Protein AF-A0A933X018-F1 (afdb_monomer_lite)

Foldseek 3Di:
DPPPPPDPWDFDADPVRHGDGTDDDPVVVVVVVVVVVVVVVVVVCVVCVVVVVVCVVVVVDDDPVRVVVVVVVVVD

Sequence (76 aa):
MKTLTREPQQYVVDAHGKRVAVMLDIASCEQLLEAADEAGCVRAYDAAKPVVEAELKTGEFTTLQEYKTARARARR

Radius of gyration: 24.15 Å; chains: 1; bounding box: 42×39×67 Å

Secondary structure (DSSP, 8-state):
------PPPEEEE-TTS-EEEEE--HHHHHHHHHHHHHHHHHHHHHHHHHHHHHHHHHT----HHHHHHHHHHTT-

pLDDT: mean 89.6, std 15.6, range [34.0, 98.31]

Structure (mmCIF, N/CA/C/O backbone):
data_AF-A0A933X018-F1
#
_entry.id   AF-A0A933X018-F1
#
loop_
_atom_site.group_PDB
_atom_site.id
_atom_site.type_symbol
_atom_site.label_atom_id
_atom_site.label_alt_id
_atom_site.label_comp_id
_atom_site.label_asym_id
_atom_site.label_entity_id
_atom_site.label_seq_id
_atom_site.pdbx_PDB_ins_code
_atom_site.Cartn_x
_atom_site.Cartn_y
_atom_site.Cartn_z
_atom_site.occupancy
_atom_site.B_iso_or_equiv
_atom_site.auth_seq_id
_atom_site.auth_comp_id
_atom_site.auth_asym_id
_atom_site.auth_atom_id
_atom_site.pdbx_PDB_model_num
ATOM 1 N N . MET A 1 1 ? 14.683 26.727 -12.337 1.00 34.00 1 MET A N 1
ATOM 2 C CA . MET A 1 1 ? 13.885 25.579 -12.816 1.00 34.00 1 MET A CA 1
ATOM 3 C C . MET A 1 1 ? 14.850 24.516 -13.315 1.00 34.00 1 MET A C 1
ATOM 5 O O . MET A 1 1 ? 15.548 24.782 -14.282 1.00 34.00 1 MET A O 1
ATOM 9 N N . LYS A 1 2 ? 14.983 23.374 -12.624 1.00 37.56 2 LYS A N 1
ATOM 10 C CA . LYS A 1 2 ? 15.774 22.246 -13.140 1.00 37.56 2 LYS A CA 1
ATOM 11 C C . LYS A 1 2 ? 14.929 21.554 -14.205 1.00 37.56 2 LYS A C 1
ATOM 13 O O . LYS A 1 2 ? 13.931 20.918 -13.886 1.00 37.56 2 LYS A O 1
ATOM 18 N N . THR A 1 3 ? 15.290 21.744 -15.464 1.00 37.72 3 THR A N 1
ATOM 19 C CA . THR A 1 3 ? 14.767 20.962 -16.581 1.00 37.72 3 THR A CA 1
ATOM 20 C C . THR A 1 3 ? 15.240 19.526 -16.404 1.00 37.72 3 THR A C 1
ATOM 22 O O . THR A 1 3 ? 16.418 19.239 -16.598 1.00 37.72 3 THR A O 1
ATOM 25 N N . LEU A 1 4 ? 14.336 18.638 -15.992 1.00 45.44 4 LEU A N 1
ATOM 26 C CA . LEU A 1 4 ? 14.542 17.195 -16.052 1.00 45.44 4 LEU A CA 1
ATOM 27 C C . LEU A 1 4 ? 14.543 16.806 -17.535 1.00 45.44 4 LEU A C 1
ATOM 29 O O . LEU A 1 4 ? 13.499 16.523 -18.120 1.00 45.44 4 LEU A O 1
ATOM 33 N N . THR A 1 5 ? 15.704 16.872 -18.183 1.00 47.78 5 THR A N 1
ATOM 34 C CA . THR A 1 5 ? 15.921 16.198 -19.463 1.00 47.78 5 THR A CA 1
ATOM 35 C C . THR A 1 5 ? 15.714 14.713 -19.213 1.00 47.78 5 THR A C 1
ATOM 37 O O . THR A 1 5 ? 16.534 14.072 -18.563 1.00 47.78 5 THR A O 1
ATOM 40 N N . ARG A 1 6 ? 14.566 14.190 -19.651 1.00 52.03 6 ARG A N 1
ATOM 41 C CA . ARG A 1 6 ? 14.213 12.778 -19.525 1.00 52.03 6 ARG A CA 1
ATOM 42 C C . ARG A 1 6 ? 15.208 11.976 -20.354 1.00 52.03 6 ARG A C 1
ATOM 44 O O . ARG A 1 6 ? 15.113 11.971 -21.581 1.00 52.03 6 ARG A O 1
ATOM 51 N N . GLU A 1 7 ? 16.169 11.344 -19.689 1.00 61.94 7 GLU A N 1
ATOM 52 C CA . GLU A 1 7 ? 17.044 10.376 -20.339 1.00 61.94 7 GLU A CA 1
ATOM 53 C C . GLU A 1 7 ? 16.181 9.302 -21.030 1.00 61.94 7 GLU A C 1
ATOM 55 O O . GLU A 1 7 ? 15.097 8.958 -20.533 1.00 61.94 7 GLU A O 1
ATOM 60 N N . PRO A 1 8 ? 16.586 8.806 -22.211 1.00 67.00 8 PRO A N 1
ATOM 61 C CA . PRO A 1 8 ? 15.838 7.762 -22.899 1.00 67.00 8 PRO A CA 1
ATOM 62 C C . PRO A 1 8 ? 15.696 6.539 -21.982 1.00 67.00 8 PRO A C 1
ATOM 64 O O . PRO A 1 8 ? 16.675 6.087 -21.397 1.00 67.00 8 PRO A O 1
ATOM 67 N N . GLN A 1 9 ? 14.474 6.002 -21.852 1.00 81.44 9 GLN A N 1
ATOM 68 C CA . GLN A 1 9 ? 14.215 4.815 -21.027 1.00 81.44 9 GLN A CA 1
ATOM 69 C C . GLN A 1 9 ? 15.125 3.662 -21.455 1.00 81.4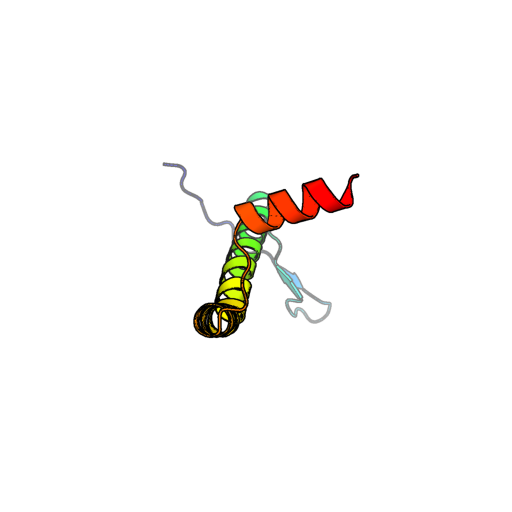4 9 GLN A C 1
ATOM 71 O O . GLN A 1 9 ? 15.126 3.266 -22.624 1.00 81.44 9 GLN A O 1
ATOM 76 N N . GLN A 1 10 ? 15.865 3.112 -20.497 1.00 89.75 10 GLN A N 1
ATOM 77 C CA . GLN A 1 10 ? 16.759 1.985 -20.716 1.00 89.75 10 GLN A CA 1
ATOM 78 C C . GLN A 1 10 ? 16.066 0.686 -20.311 1.00 89.75 10 GLN A C 1
ATOM 80 O O . GLN A 1 10 ? 15.392 0.613 -19.283 1.00 89.75 10 GLN A O 1
ATOM 85 N N . TYR A 1 11 ? 16.232 -0.349 -21.130 1.00 93.19 11 TYR A N 1
ATOM 86 C CA . TYR A 1 11 ? 15.616 -1.653 -20.912 1.00 93.19 11 TYR A CA 1
ATOM 87 C C . TYR A 1 11 ? 16.682 -2.738 -20.840 1.00 93.19 11 TYR A C 1
ATOM 89 O O . TYR A 1 11 ? 17.630 -2.734 -21.623 1.00 93.19 11 TYR A O 1
ATOM 97 N N . VAL A 1 12 ? 16.470 -3.707 -19.954 1.00 93.81 12 VAL A N 1
ATOM 98 C CA . VAL A 1 12 ? 17.161 -4.996 -20.010 1.00 93.81 12 VAL A CA 1
ATOM 99 C C . VAL A 1 12 ? 16.371 -5.890 -20.958 1.00 93.81 12 VAL A C 1
ATOM 101 O O . VAL A 1 12 ? 15.148 -6.006 -20.821 1.00 93.81 12 VAL A O 1
ATOM 104 N N . VAL A 1 13 ? 17.052 -6.500 -21.925 1.00 96.62 13 VAL A N 1
ATOM 105 C CA . VAL A 1 13 ? 16.457 -7.429 -22.894 1.00 96.62 13 VAL A CA 1
ATOM 106 C C . VAL A 1 13 ? 17.009 -8.838 -22.702 1.00 96.62 13 VAL A C 1
ATOM 108 O O . VA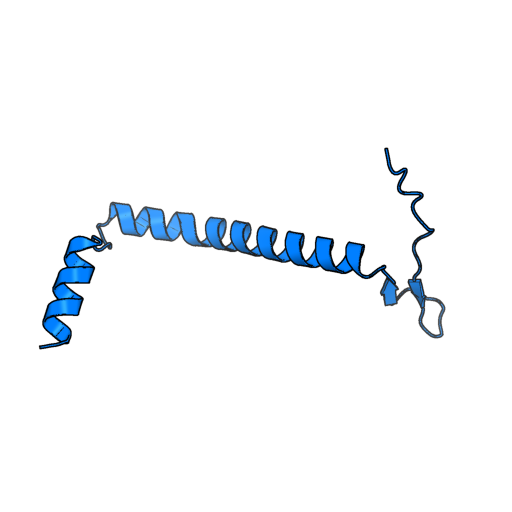L A 1 13 ? 18.149 -9.005 -22.274 1.00 96.62 13 VAL A O 1
ATOM 111 N N . ASP A 1 14 ? 16.196 -9.847 -22.999 1.00 95.94 14 ASP A N 1
ATOM 112 C CA . ASP A 1 14 ? 16.635 -11.239 -23.042 1.00 95.94 14 ASP A CA 1
ATOM 113 C C . ASP A 1 14 ? 17.410 -11.563 -24.335 1.00 95.94 14 ASP A C 1
ATOM 115 O O . ASP A 1 14 ? 17.608 -10.714 -25.208 1.00 95.94 14 ASP A O 1
ATOM 119 N N . ALA A 1 15 ? 17.832 -12.823 -24.477 1.00 95.94 15 ALA A N 1
ATOM 120 C CA . ALA A 1 15 ? 18.575 -13.306 -25.642 1.00 95.94 15 ALA A CA 1
ATOM 121 C C . ALA A 1 15 ? 17.799 -13.213 -26.973 1.00 95.94 15 ALA A C 1
ATOM 123 O O . ALA A 1 15 ? 18.403 -13.286 -28.041 1.00 95.94 15 ALA A O 1
ATOM 124 N N . HIS A 1 16 ? 16.475 -13.042 -26.924 1.00 95.81 16 HIS A N 1
ATOM 125 C CA . HIS A 1 16 ? 15.609 -12.875 -28.091 1.00 95.81 16 HIS A CA 1
ATOM 126 C C . HIS A 1 16 ? 15.263 -11.399 -28.353 1.00 95.81 16 HIS A C 1
ATOM 128 O O . HIS A 1 16 ? 14.469 -11.102 -29.246 1.00 95.81 16 HIS A O 1
ATOM 134 N N . GLY A 1 17 ? 15.841 -10.466 -27.587 1.00 92.88 17 GLY A N 1
ATOM 135 C CA . GLY A 1 17 ? 15.582 -9.032 -27.703 1.00 92.88 17 GLY A CA 1
ATOM 136 C C . GLY A 1 17 ? 14.272 -8.581 -27.050 1.00 92.88 17 GLY A C 1
ATOM 137 O O . GLY A 1 17 ? 13.858 -7.432 -27.232 1.00 92.88 17 GLY A O 1
ATOM 138 N N . LYS A 1 18 ? 13.601 -9.443 -26.276 1.00 95.81 18 LYS A N 1
ATOM 139 C CA . LYS A 1 18 ? 12.385 -9.076 -25.545 1.00 95.81 18 LYS A CA 1
ATOM 140 C C . LYS A 1 18 ? 12.763 -8.328 -24.270 1.00 95.81 18 LYS A C 1
ATOM 142 O O . LYS A 1 18 ? 13.610 -8.770 -23.504 1.00 95.81 18 LYS A O 1
ATOM 147 N N . ARG A 1 19 ? 12.103 -7.196 -24.013 1.00 96.00 19 ARG A N 1
ATOM 148 C CA . ARG A 1 19 ? 12.299 -6.395 -22.792 1.00 96.00 19 ARG A CA 1
ATOM 149 C C . ARG A 1 19 ? 11.794 -7.165 -21.573 1.00 96.00 19 ARG A C 1
ATOM 151 O O . ARG A 1 19 ? 10.638 -7.584 -21.555 1.00 96.00 19 ARG A O 1
ATOM 158 N N . VAL A 1 20 ? 12.648 -7.312 -20.566 1.00 97.00 20 VAL A N 1
ATOM 159 C CA . VAL A 1 20 ? 12.351 -8.032 -19.316 1.00 97.00 20 VAL A CA 1
ATOM 160 C C . VAL A 1 20 ? 12.434 -7.145 -18.076 1.00 97.00 20 VAL A C 1
ATOM 162 O O . VAL A 1 20 ? 11.810 -7.465 -17.071 1.00 97.00 20 VAL A O 1
ATOM 165 N N . ALA A 1 21 ? 13.142 -6.014 -18.143 1.00 93.56 21 ALA A N 1
ATOM 166 C CA . ALA A 1 21 ? 13.170 -5.025 -17.068 1.00 93.56 21 ALA A CA 1
ATOM 167 C C . ALA A 1 21 ? 13.408 -3.606 -17.605 1.00 93.56 21 ALA A C 1
ATOM 169 O O . ALA A 1 21 ? 13.830 -3.422 -18.750 1.00 93.56 21 ALA A O 1
ATOM 170 N N . VAL A 1 22 ? 13.145 -2.611 -16.759 1.00 93.44 22 VAL A N 1
ATOM 171 C CA . VAL A 1 22 ? 13.442 -1.192 -16.996 1.00 93.44 22 VAL A CA 1
ATOM 172 C C . VAL A 1 22 ? 14.528 -0.775 -16.016 1.00 93.44 22 VAL A C 1
ATOM 174 O O . VAL A 1 22 ? 14.432 -1.086 -14.831 1.00 93.44 22 VAL A O 1
ATOM 177 N N . MET A 1 23 ? 15.550 -0.084 -16.507 1.00 93.12 23 MET A N 1
ATOM 178 C CA . MET A 1 23 ? 16.593 0.485 -15.665 1.00 93.12 23 MET A CA 1
ATOM 179 C C . MET A 1 23 ? 16.216 1.920 -15.305 1.00 93.12 23 MET A C 1
ATOM 181 O O . MET A 1 23 ? 15.838 2.708 -16.173 1.00 93.12 23 MET A O 1
ATOM 185 N N . LEU A 1 24 ? 16.281 2.226 -14.014 1.00 91.44 24 LEU A N 1
ATOM 186 C CA . LEU A 1 24 ? 15.919 3.515 -13.437 1.00 91.44 24 LEU A CA 1
ATOM 187 C C . LEU A 1 24 ? 17.112 4.058 -12.656 1.00 91.44 24 LEU A C 1
ATOM 189 O O . LEU A 1 24 ? 17.891 3.284 -12.094 1.00 91.44 24 LEU A O 1
ATOM 193 N N . ASP A 1 25 ? 17.237 5.379 -12.591 1.00 91.81 25 ASP A N 1
ATOM 194 C CA . ASP A 1 25 ? 18.085 5.994 -11.580 1.00 91.81 25 ASP A CA 1
ATOM 195 C C . ASP A 1 25 ? 17.483 5.786 -10.180 1.00 91.81 25 ASP A C 1
ATOM 197 O O . ASP A 1 25 ? 16.290 5.504 -10.019 1.00 91.81 25 ASP A O 1
ATOM 201 N N . ILE A 1 26 ? 18.332 5.918 -9.161 1.00 93.38 26 ILE A N 1
ATOM 202 C CA . ILE A 1 26 ? 17.956 5.636 -7.772 1.00 93.38 26 ILE A CA 1
ATOM 203 C C . ILE A 1 26 ? 16.810 6.545 -7.316 1.00 93.38 26 ILE A C 1
ATOM 205 O O . ILE A 1 26 ? 15.852 6.046 -6.734 1.00 93.38 26 ILE A O 1
ATOM 209 N N . ALA A 1 27 ? 16.854 7.841 -7.641 1.00 93.12 27 ALA A N 1
ATOM 210 C CA . ALA A 1 27 ? 15.831 8.786 -7.200 1.00 93.12 27 ALA A CA 1
ATOM 211 C C . ALA A 1 27 ? 14.458 8.459 -7.807 1.00 93.12 27 ALA A C 1
ATOM 213 O O . ALA A 1 27 ? 13.451 8.480 -7.102 1.00 93.12 27 ALA A O 1
ATOM 214 N N . SER A 1 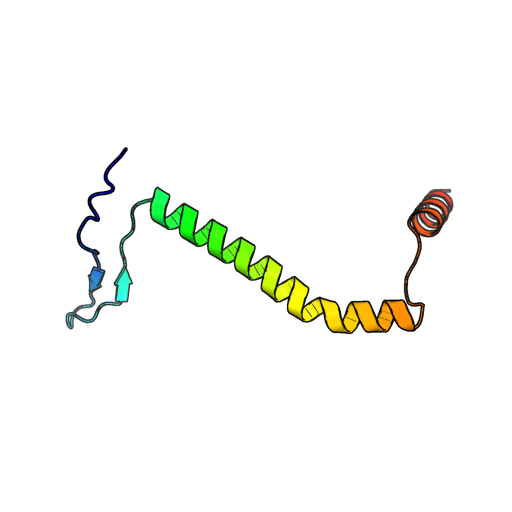28 ? 14.412 8.093 -9.090 1.00 92.06 28 SER A N 1
ATOM 215 C CA . SER A 1 28 ? 13.177 7.626 -9.731 1.00 92.06 28 SER A CA 1
ATOM 216 C C . SER A 1 28 ? 12.645 6.336 -9.096 1.00 92.06 28 SER A C 1
ATOM 218 O O . SER A 1 28 ? 11.436 6.185 -8.930 1.00 92.06 28 SER A O 1
ATOM 220 N N . CYS A 1 29 ? 13.527 5.397 -8.736 1.00 93.56 29 CYS A N 1
ATOM 221 C CA . CYS A 1 29 ? 13.134 4.161 -8.057 1.00 93.56 29 CYS A CA 1
ATOM 222 C C . CYS A 1 29 ? 12.519 4.447 -6.677 1.00 93.56 29 CYS A C 1
ATOM 224 O O . CYS A 1 29 ? 11.426 3.967 -6.383 1.00 93.56 29 CYS A O 1
ATOM 226 N N . GLU A 1 30 ? 13.179 5.273 -5.864 1.00 96.19 30 GLU A N 1
ATOM 227 C CA . GLU A 1 30 ? 12.714 5.654 -4.525 1.00 96.19 30 GLU A CA 1
ATOM 228 C C . GLU A 1 30 ? 11.351 6.356 -4.571 1.00 96.19 30 GLU A C 1
ATOM 230 O O . GLU A 1 30 ? 10.446 5.971 -3.834 1.00 96.19 30 GLU A O 1
ATOM 235 N N . GLN A 1 31 ? 11.157 7.298 -5.499 1.00 95.81 31 GLN A N 1
ATOM 236 C CA . GLN A 1 31 ? 9.870 7.984 -5.683 1.00 95.81 31 GLN A CA 1
ATOM 237 C C . GLN A 1 31 ? 8.733 7.026 -6.051 1.00 95.81 31 GLN A C 1
ATOM 239 O O . GLN A 1 31 ? 7.606 7.179 -5.582 1.00 95.81 31 GLN A O 1
ATOM 244 N N . LEU A 1 32 ? 9.006 6.033 -6.903 1.00 96.19 32 LEU A N 1
ATOM 245 C CA . LEU A 1 32 ? 8.003 5.035 -7.274 1.00 96.19 32 LEU A CA 1
ATOM 246 C C . LEU A 1 32 ? 7.670 4.099 -6.112 1.00 96.19 32 LEU A C 1
ATOM 248 O O . LEU A 1 32 ? 6.513 3.706 -5.977 1.00 96.19 32 LEU A O 1
ATOM 252 N N . LEU A 1 33 ? 8.659 3.742 -5.289 1.00 96.94 33 LEU A N 1
ATOM 253 C CA . LEU A 1 33 ? 8.440 2.923 -4.097 1.00 96.94 33 LEU A CA 1
ATOM 254 C C . LEU A 1 33 ? 7.600 3.666 -3.055 1.00 96.94 33 LEU A C 1
ATOM 256 O O . LEU A 1 33 ? 6.646 3.088 -2.542 1.00 96.94 33 LEU A O 1
ATOM 260 N N . GLU A 1 34 ? 7.898 4.939 -2.797 1.00 97.62 34 GLU A N 1
ATOM 261 C CA . GLU A 1 34 ? 7.111 5.790 -1.896 1.00 97.62 34 GLU A CA 1
ATOM 262 C C . GLU A 1 34 ? 5.663 5.924 -2.387 1.00 97.62 34 GLU A C 1
ATOM 264 O O . GLU A 1 34 ? 4.722 5.621 -1.656 1.00 97.62 34 GLU A O 1
ATOM 269 N N . ALA A 1 35 ? 5.470 6.248 -3.670 1.00 97.25 35 ALA A N 1
ATOM 270 C CA . ALA A 1 35 ? 4.135 6.336 -4.259 1.00 97.25 35 ALA A CA 1
ATOM 271 C C . ALA A 1 35 ? 3.374 4.996 -4.218 1.00 97.25 35 ALA A C 1
ATOM 273 O O . ALA A 1 35 ? 2.149 4.973 -4.072 1.00 97.25 35 ALA A O 1
ATOM 274 N N . ALA A 1 36 ? 4.075 3.866 -4.361 1.00 97.62 36 ALA A N 1
ATOM 275 C CA . ALA A 1 36 ? 3.471 2.542 -4.253 1.00 97.62 36 ALA A CA 1
ATOM 276 C C . ALA A 1 36 ? 3.023 2.226 -2.816 1.00 97.62 36 ALA A C 1
ATOM 278 O O . ALA A 1 36 ? 1.948 1.646 -2.641 1.00 97.62 36 ALA A O 1
ATOM 279 N N . ASP A 1 37 ? 3.802 2.624 -1.808 1.00 97.75 37 ASP A N 1
ATOM 280 C CA . ASP A 1 37 ? 3.456 2.458 -0.393 1.00 97.75 37 ASP A CA 1
ATOM 281 C C . ASP A 1 37 ? 2.238 3.311 -0.004 1.00 97.75 37 ASP A C 1
ATOM 283 O O . ASP A 1 37 ? 1.260 2.805 0.557 1.00 97.75 37 ASP A O 1
ATOM 287 N N . GLU A 1 38 ? 2.218 4.580 -0.421 1.00 97.69 38 GLU A N 1
ATOM 288 C CA . GLU A 1 38 ? 1.065 5.468 -0.234 1.00 97.69 38 GLU A CA 1
ATOM 289 C C . GLU A 1 38 ? -0.201 4.907 -0.899 1.00 97.69 38 GLU A C 1
ATOM 291 O O . GLU A 1 38 ? -1.273 4.849 -0.287 1.00 97.69 38 GLU A O 1
ATOM 296 N N . ALA A 1 39 ? -0.086 4.424 -2.140 1.00 97.75 39 ALA A N 1
ATOM 297 C CA . ALA A 1 39 ? -1.195 3.778 -2.835 1.00 97.75 39 ALA A CA 1
ATOM 298 C C . ALA A 1 39 ? -1.661 2.499 -2.116 1.00 97.75 39 ALA A C 1
ATOM 300 O O . ALA A 1 39 ? -2.857 2.190 -2.117 1.00 97.75 39 ALA A O 1
ATOM 301 N N . GLY A 1 40 ? -0.738 1.763 -1.491 1.00 97.94 40 GLY A N 1
ATOM 302 C CA . GLY A 1 40 ? -1.037 0.625 -0.626 1.00 97.94 40 GLY A CA 1
ATOM 303 C C . GLY A 1 40 ? -1.881 1.027 0.583 1.00 97.94 40 GLY A C 1
ATOM 304 O O . GLY A 1 40 ? -2.915 0.404 0.835 1.00 97.94 40 GLY A O 1
ATOM 305 N N . CYS A 1 41 ? -1.505 2.107 1.272 1.00 97.75 41 CYS A N 1
ATOM 306 C CA . CYS A 1 41 ? -2.256 2.656 2.403 1.00 97.75 41 CYS A CA 1
ATOM 307 C C . CYS A 1 41 ? -3.691 3.042 2.019 1.00 97.75 41 CYS A C 1
ATOM 309 O O . CYS A 1 41 ? -4.635 2.673 2.721 1.00 97.75 41 CYS A O 1
ATOM 311 N N . VAL A 1 42 ? -3.875 3.731 0.887 1.00 97.75 42 VAL A N 1
ATOM 312 C CA . VAL A 1 42 ? -5.210 4.121 0.394 1.00 97.75 42 VAL A CA 1
ATOM 313 C C . VAL A 1 42 ? -6.070 2.890 0.118 1.00 97.75 42 VAL A C 1
ATOM 315 O O . VAL A 1 42 ? -7.200 2.808 0.593 1.00 97.75 42 VAL A O 1
ATOM 318 N N . ARG A 1 43 ? -5.524 1.885 -0.576 1.00 98.12 43 ARG A N 1
ATOM 319 C CA . ARG A 1 43 ? -6.251 0.638 -0.869 1.00 98.12 43 ARG A CA 1
ATOM 320 C C . ARG A 1 43 ? -6.638 -0.119 0.398 1.00 98.12 43 ARG A C 1
ATOM 322 O O . ARG A 1 43 ? -7.742 -0.652 0.473 1.00 98.12 43 ARG A O 1
ATOM 329 N N . ALA A 1 44 ? -5.740 -0.177 1.380 1.00 98.19 44 ALA A N 1
ATOM 330 C CA . ALA A 1 44 ? -6.016 -0.815 2.661 1.00 98.19 44 ALA A CA 1
ATOM 331 C C . ALA A 1 44 ? -7.132 -0.083 3.419 1.00 98.19 44 ALA A C 1
ATOM 333 O O . ALA A 1 44 ? -8.032 -0.730 3.956 1.00 98.19 44 ALA A O 1
ATOM 334 N N . TYR A 1 45 ? -7.115 1.253 3.411 1.00 97.75 45 TYR A N 1
ATOM 335 C CA . TYR A 1 45 ? -8.186 2.060 3.986 1.00 97.75 45 TYR A CA 1
ATOM 336 C C . TYR A 1 45 ? -9.521 1.818 3.276 1.00 97.75 45 TYR A C 1
ATOM 338 O O . TYR A 1 45 ? -10.507 1.523 3.945 1.00 97.75 45 TYR A O 1
ATOM 346 N N . ASP A 1 46 ? -9.555 1.876 1.944 1.00 98.31 46 ASP A N 1
ATOM 347 C CA . ASP A 1 46 ? -10.777 1.663 1.162 1.00 98.31 46 ASP A CA 1
ATOM 348 C C . ASP A 1 46 ? -11.382 0.274 1.405 1.00 98.31 46 ASP A C 1
ATOM 350 O O . ASP A 1 46 ? -12.602 0.136 1.507 1.00 98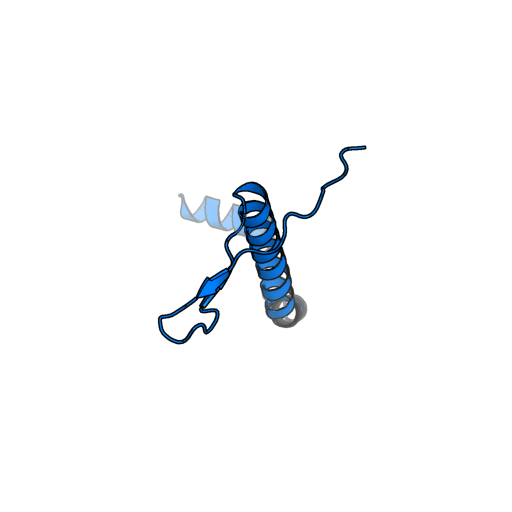.31 46 ASP A O 1
ATOM 354 N N . ALA A 1 47 ? -10.537 -0.751 1.553 1.00 98.12 47 ALA A N 1
ATOM 355 C CA . ALA A 1 47 ? -10.972 -2.104 1.885 1.00 98.12 47 ALA A CA 1
ATOM 356 C C . ALA A 1 47 ? -11.505 -2.222 3.325 1.00 98.12 47 ALA A C 1
ATOM 358 O O . ALA A 1 47 ? -12.490 -2.923 3.558 1.00 98.12 47 ALA A O 1
ATOM 359 N N . ALA A 1 48 ? -10.875 -1.545 4.290 1.00 97.94 48 ALA A N 1
ATOM 360 C CA . ALA A 1 48 ? -11.252 -1.612 5.703 1.00 97.94 48 ALA A CA 1
ATOM 361 C C . ALA A 1 48 ? -12.485 -0.756 6.038 1.00 97.94 48 ALA A C 1
ATOM 363 O O . ALA A 1 48 ? -13.316 -1.152 6.855 1.00 97.94 48 ALA A O 1
ATOM 364 N N . LYS A 1 49 ? -12.625 0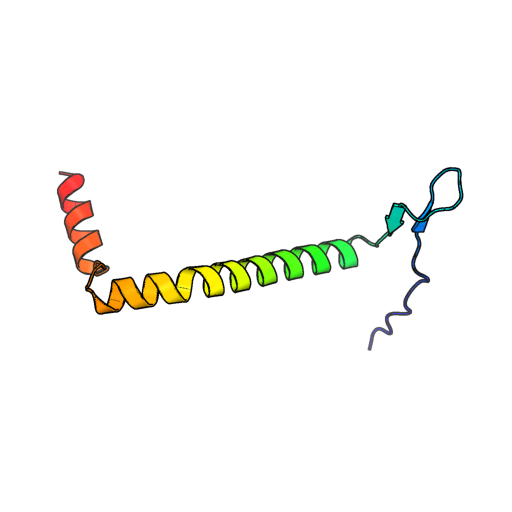.408 5.397 1.00 97.94 49 LYS A N 1
ATOM 365 C CA . LYS A 1 49 ? -13.658 1.409 5.678 1.00 97.94 49 LYS A CA 1
ATOM 366 C C . LYS A 1 49 ? -15.084 0.849 5.771 1.00 97.94 49 LYS A C 1
ATOM 368 O O . LYS A 1 49 ? -15.727 1.139 6.776 1.00 97.94 49 LYS A O 1
ATOM 373 N N . PRO A 1 50 ? -15.611 0.063 4.809 1.00 97.94 50 PRO A N 1
ATOM 374 C CA . PRO A 1 50 ? -16.996 -0.406 4.890 1.00 97.94 50 PRO A CA 1
ATOM 375 C C . PRO A 1 50 ? -17.244 -1.328 6.091 1.00 97.94 50 PRO A C 1
ATOM 377 O O . PRO A 1 50 ? -18.321 -1.276 6.682 1.00 97.94 50 PRO A O 1
ATOM 380 N N . VAL A 1 51 ? -16.254 -2.145 6.464 1.00 97.50 51 VAL A N 1
ATOM 381 C CA . VAL A 1 51 ? -16.337 -3.036 7.630 1.00 97.50 51 VAL A CA 1
ATOM 382 C C . VAL A 1 51 ? -16.323 -2.212 8.913 1.00 97.50 51 VAL A C 1
ATOM 384 O O . VAL A 1 51 ? -17.247 -2.316 9.713 1.00 97.50 51 VAL A O 1
ATOM 387 N N . VAL A 1 52 ? -15.351 -1.308 9.052 1.00 96.75 52 VAL A N 1
ATOM 388 C CA . VAL A 1 52 ? -15.229 -0.431 10.226 1.00 96.75 52 VAL A CA 1
ATOM 389 C C . VAL A 1 52 ? -16.470 0.452 10.396 1.00 96.75 52 VAL A C 1
ATOM 391 O O . VAL A 1 52 ? -16.958 0.641 11.505 1.00 96.75 52 VAL A O 1
ATOM 394 N N . GLU A 1 53 ? -17.040 0.980 9.311 1.00 97.25 53 GLU A N 1
ATOM 395 C CA . GLU A 1 53 ? -18.287 1.752 9.379 1.00 97.25 53 GLU A CA 1
ATOM 396 C C . GLU A 1 53 ? -19.487 0.915 9.844 1.00 97.25 53 GLU A C 1
ATOM 398 O O . GLU A 1 53 ? -20.396 1.459 10.475 1.00 97.25 53 GLU A O 1
ATOM 403 N N . ALA A 1 54 ? -19.521 -0.383 9.533 1.00 97.06 54 ALA A N 1
ATOM 404 C CA . ALA A 1 54 ? -20.552 -1.287 10.029 1.00 97.06 54 ALA A CA 1
ATOM 405 C C . ALA A 1 54 ? -20.367 -1.569 11.529 1.00 97.06 54 ALA A C 1
ATOM 407 O O . ALA A 1 54 ? -21.323 -1.401 12.284 1.00 97.06 54 ALA A O 1
ATOM 408 N N . GLU A 1 55 ? -19.143 -1.889 11.957 1.00 97.25 55 GLU A N 1
ATOM 409 C CA . GLU A 1 55 ? -18.769 -2.109 13.366 1.00 97.25 55 GLU A CA 1
ATOM 410 C C . GLU A 1 55 ? -19.096 -0.883 14.236 1.00 97.25 55 GLU A C 1
ATOM 412 O O . GLU A 1 55 ? -19.695 -0.983 15.308 1.00 97.25 55 GLU A O 1
ATOM 417 N N . LEU A 1 56 ? -18.798 0.323 13.742 1.00 95.81 56 LEU A N 1
ATOM 418 C CA . LEU A 1 56 ? -19.131 1.563 14.446 1.00 95.81 56 LEU A CA 1
ATOM 419 C C . LEU A 1 56 ? -20.643 1.745 14.635 1.00 95.81 56 LEU A C 1
ATOM 421 O O . LEU A 1 56 ? -21.074 2.226 15.683 1.00 95.81 56 LEU A O 1
ATOM 425 N N . LYS A 1 57 ? -21.459 1.361 13.645 1.00 96.38 57 LYS A N 1
ATOM 426 C CA . LYS A 1 57 ? -22.928 1.450 13.731 1.00 96.38 57 LYS A CA 1
ATOM 427 C C . LYS A 1 57 ? -23.518 0.417 14.688 1.00 96.38 57 LYS A C 1
ATOM 429 O O . LYS A 1 57 ? -24.533 0.707 15.317 1.00 96.38 57 LYS A O 1
ATOM 434 N N . THR A 1 58 ? -22.912 -0.764 14.795 1.00 96.88 58 THR A N 1
ATOM 435 C CA . THR A 1 58 ? -23.340 -1.819 15.728 1.00 96.88 58 THR A CA 1
ATOM 436 C C . THR A 1 58 ? -22.808 -1.612 17.146 1.00 96.88 58 THR A C 1
ATOM 438 O O . THR A 1 58 ? -23.250 -2.298 18.065 1.00 96.88 58 THR A O 1
ATOM 441 N N . GLY A 1 59 ? -21.923 -0.631 17.351 1.00 95.81 59 GLY A N 1
ATOM 442 C CA . GLY A 1 59 ? -21.327 -0.342 18.654 1.00 95.81 59 GLY A CA 1
ATOM 443 C C . GLY A 1 59 ? -20.128 -1.231 18.987 1.00 95.81 59 GLY A C 1
ATOM 444 O O . GLY A 1 59 ? -19.708 -1.278 20.140 1.00 95.81 59 GLY A O 1
ATOM 445 N N . GLU A 1 60 ? -19.561 -1.920 17.997 1.00 95.62 60 GLU A N 1
ATOM 446 C CA . GLU A 1 60 ? -18.371 -2.766 18.123 1.00 95.62 60 GLU A CA 1
ATOM 447 C C . GLU A 1 60 ? -17.093 -1.914 18.136 1.00 95.62 60 GLU A C 1
ATOM 449 O O . GLU A 1 60 ? -16.205 -2.030 17.298 1.00 95.62 60 GLU A O 1
ATOM 454 N N . PHE A 1 61 ? -16.992 -1.016 19.114 1.00 94.56 61 PHE A N 1
ATOM 455 C CA . PHE A 1 61 ? -15.803 -0.209 19.356 1.00 94.56 61 PHE A CA 1
ATOM 456 C C . PHE A 1 61 ? -15.558 -0.043 20.855 1.00 94.56 61 PHE A C 1
ATOM 458 O O . PHE A 1 61 ? -16.445 -0.238 21.682 1.00 94.56 61 PHE A O 1
ATOM 465 N N . THR A 1 62 ? -14.339 0.354 21.213 1.00 95.25 62 THR A N 1
ATOM 466 C CA . THR A 1 62 ? -14.021 0.809 22.570 1.00 95.25 62 THR A CA 1
ATOM 467 C C . THR A 1 62 ? -13.453 2.213 22.517 1.00 95.25 62 THR A C 1
ATOM 469 O O . THR A 1 62 ? -12.760 2.594 21.568 1.00 95.25 62 THR A O 1
ATOM 472 N N . THR A 1 63 ? -13.739 3.008 23.539 1.00 95.12 63 THR A N 1
ATOM 473 C CA . THR A 1 63 ? -13.164 4.344 23.650 1.00 95.12 63 THR A CA 1
ATOM 474 C C . THR A 1 63 ? -11.726 4.283 24.166 1.00 95.12 63 THR A C 1
ATOM 476 O O . THR A 1 63 ? -11.314 3.372 24.888 1.00 95.12 63 THR A O 1
ATOM 479 N N . LEU A 1 64 ? -10.933 5.314 23.858 1.00 94.75 64 LEU A N 1
ATOM 480 C CA . LEU A 1 64 ? -9.567 5.425 24.378 1.00 94.75 64 LEU A CA 1
ATOM 481 C C . LEU A 1 64 ? -9.525 5.382 25.917 1.00 94.75 64 LEU A C 1
ATOM 483 O O . LEU A 1 64 ? -8.564 4.875 26.500 1.00 94.75 64 LEU A O 1
ATOM 487 N N . GLN A 1 65 ? -10.556 5.915 26.576 1.00 96.00 65 GLN A N 1
ATOM 488 C CA . GLN A 1 65 ? -10.666 5.922 28.031 1.00 96.00 65 GLN A CA 1
ATOM 489 C C . GLN A 1 65 ? -10.909 4.514 28.589 1.00 96.00 65 GLN A C 1
ATOM 491 O O . GLN A 1 65 ? -10.229 4.109 29.538 1.00 96.00 65 GLN A O 1
ATOM 496 N N . GLU A 1 66 ? -11.825 3.753 27.988 1.00 95.75 66 GLU A N 1
ATOM 497 C CA . GLU A 1 66 ? -12.080 2.349 28.335 1.00 95.75 66 GLU A CA 1
ATOM 498 C C . GLU A 1 66 ? -10.822 1.501 28.154 1.00 95.75 66 GLU A C 1
ATOM 500 O O . GLU A 1 66 ? -10.400 0.820 29.091 1.00 95.75 66 GLU A O 1
ATOM 505 N N . TYR A 1 67 ? -10.155 1.624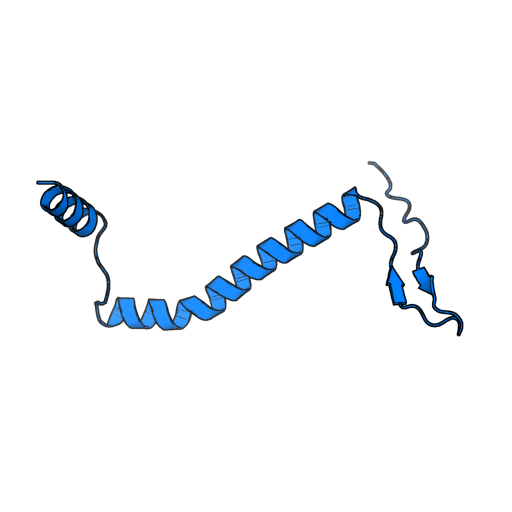 27.003 1.00 95.06 67 TYR A N 1
ATOM 506 C CA . TYR A 1 67 ? -8.906 0.919 26.725 1.00 95.06 67 TYR A CA 1
ATOM 507 C C . TYR A 1 67 ? -7.817 1.227 27.765 1.00 95.06 67 TYR A C 1
ATOM 509 O O . TYR A 1 67 ? -7.195 0.314 28.318 1.00 95.06 67 TYR A O 1
ATOM 517 N N . LYS A 1 68 ? -7.590 2.512 28.083 1.00 95.69 68 LYS A N 1
ATOM 518 C CA . LYS A 1 68 ? -6.608 2.926 29.104 1.00 95.69 68 LYS A CA 1
ATOM 519 C C . LYS A 1 68 ? -6.941 2.350 30.480 1.00 95.69 68 LYS A C 1
ATOM 521 O O . LYS A 1 68 ? -6.039 1.893 31.182 1.00 95.69 68 LYS A O 1
ATOM 526 N N . THR A 1 69 ? -8.220 2.347 30.845 1.00 95.38 69 THR A N 1
ATOM 527 C CA . THR A 1 69 ? -8.699 1.841 32.137 1.00 95.38 69 THR A CA 1
ATOM 528 C C . THR A 1 69 ? -8.522 0.325 32.234 1.00 95.38 69 THR A C 1
ATOM 530 O O . THR A 1 69 ? -7.957 -0.169 33.212 1.00 95.38 69 THR A O 1
ATOM 533 N N . ALA A 1 70 ? -8.913 -0.415 31.193 1.00 93.12 70 ALA A N 1
ATOM 534 C CA . ALA A 1 70 ? -8.730 -1.861 31.103 1.00 93.12 70 ALA A CA 1
ATOM 535 C C . ALA A 1 70 ? -7.244 -2.249 31.180 1.00 93.12 70 ALA A C 1
ATOM 537 O O . ALA A 1 70 ? -6.861 -3.135 31.945 1.00 93.12 70 ALA A O 1
ATOM 538 N N . ARG A 1 71 ? -6.381 -1.522 30.462 1.00 93.06 71 ARG A N 1
ATOM 539 C CA . ARG A 1 71 ? -4.931 -1.750 30.471 1.00 93.06 71 ARG A CA 1
ATOM 540 C C . ARG A 1 71 ? -4.284 -1.454 31.825 1.00 93.06 71 ARG A C 1
ATOM 542 O O . ARG A 1 71 ? -3.360 -2.160 32.219 1.00 93.06 71 ARG A O 1
ATOM 549 N N . ALA A 1 72 ? -4.738 -0.422 32.536 1.00 90.25 72 ALA A N 1
ATOM 550 C CA . ALA A 1 72 ? -4.257 -0.121 33.885 1.00 90.25 72 ALA A CA 1
ATOM 551 C C . ALA A 1 72 ? -4.664 -1.209 34.891 1.00 90.25 72 ALA A C 1
ATOM 553 O O . ALA A 1 72 ? -3.873 -1.553 35.767 1.00 90.25 72 ALA A O 1
ATOM 554 N N . ARG A 1 73 ? -5.866 -1.782 34.735 1.00 87.62 73 ARG A N 1
ATOM 555 C CA . ARG A 1 73 ? -6.352 -2.902 35.550 1.00 87.62 73 ARG A CA 1
ATOM 556 C C . ARG A 1 73 ? -5.568 -4.192 35.301 1.00 87.62 73 ARG A C 1
ATOM 558 O O . ARG A 1 73 ? -5.261 -4.875 36.260 1.00 87.62 73 ARG A O 1
ATOM 565 N N . ALA A 1 74 ? -5.209 -4.495 34.053 1.00 87.44 74 ALA A N 1
ATOM 566 C CA . ALA A 1 74 ? -4.460 -5.707 33.695 1.00 87.44 74 ALA A CA 1
ATOM 567 C C . ALA A 1 74 ? -2.988 -5.717 34.164 1.00 87.44 74 ALA A C 1
ATOM 569 O O . ALA A 1 74 ? -2.323 -6.744 34.086 1.00 87.44 74 ALA A O 1
ATOM 570 N N . ARG A 1 75 ? -2.455 -4.569 34.598 1.00 83.12 75 ARG A N 1
ATOM 571 C CA . ARG A 1 75 ? -1.081 -4.424 35.113 1.00 83.12 75 ARG A CA 1
ATOM 572 C C . ARG A 1 75 ? -0.983 -4.520 36.640 1.00 83.12 75 ARG A C 1
ATOM 574 O O . ARG A 1 75 ? 0.122 -4.392 37.161 1.00 83.12 75 ARG A O 1
ATOM 581 N N . ARG A 1 76 ? -2.113 -4.652 37.336 1.00 59.47 76 ARG A N 1
ATOM 582 C CA . ARG A 1 76 ? -2.203 -4.828 38.790 1.00 59.47 76 ARG A CA 1
ATOM 583 C C . ARG A 1 76 ? -2.518 -6.279 39.103 1.00 59.47 76 ARG A C 1
ATOM 585 O O . ARG A 1 76 ? -2.005 -6.743 40.138 1.00 59.47 76 ARG A O 1
#